Protein AF-A0A1H8HKK6-F1 (afdb_monomer_lite)

Structure (mmCIF, N/CA/C/O backbone):
data_AF-A0A1H8HKK6-F1
#
_entry.id   AF-A0A1H8HKK6-F1
#
loop_
_atom_site.group_PDB
_atom_site.id
_atom_site.type_symbol
_atom_site.label_atom_id
_atom_site.label_alt_id
_atom_site.label_comp_id
_atom_site.label_asym_id
_atom_site.label_entity_id
_atom_site.label_seq_id
_atom_site.pdbx_PDB_ins_code
_atom_site.Cartn_x
_atom_site.Cartn_y
_atom_site.Cartn_z
_atom_site.occupancy
_atom_site.B_iso_or_equiv
_atom_site.auth_seq_id
_atom_site.auth_comp_id
_atom_site.auth_asym_id
_atom_site.auth_atom_id
_atom_site.pdbx_PDB_model_num
ATOM 1 N N . MET A 1 1 ? 1.697 1.005 -28.195 1.00 73.44 1 MET A N 1
ATOM 2 C CA . MET A 1 1 ? 1.627 2.469 -27.950 1.00 73.44 1 MET A CA 1
ATOM 3 C C . MET A 1 1 ? 2.900 3.159 -28.425 1.00 73.44 1 MET A C 1
ATOM 5 O O . MET A 1 1 ? 3.926 2.480 -28.467 1.00 73.44 1 MET A O 1
ATOM 9 N N . PRO A 1 2 ? 2.877 4.466 -28.759 1.00 92.00 2 PRO A N 1
ATOM 10 C CA . PRO A 1 2 ? 4.083 5.204 -29.127 1.00 92.00 2 PRO A CA 1
ATOM 11 C C . PRO A 1 2 ? 5.161 5.114 -28.040 1.00 92.00 2 PRO A C 1
ATOM 13 O O . PRO A 1 2 ? 4.866 5.141 -26.846 1.00 92.00 2 PRO A O 1
ATOM 16 N N . HIS A 1 3 ? 6.420 5.014 -28.457 1.00 84.88 3 HIS A N 1
ATOM 17 C CA . HIS A 1 3 ? 7.535 4.715 -27.556 1.00 84.88 3 HIS A CA 1
ATOM 18 C C . HIS A 1 3 ? 7.777 5.817 -26.510 1.00 84.88 3 HIS A C 1
ATOM 20 O O . HIS A 1 3 ? 8.140 5.531 -25.372 1.00 84.88 3 HIS A O 1
ATOM 26 N N . TRP A 1 4 ? 7.531 7.075 -26.884 1.00 90.44 4 TRP A N 1
ATOM 27 C CA . TRP A 1 4 ? 7.633 8.226 -25.988 1.00 90.44 4 TRP A CA 1
ATOM 28 C C . TRP A 1 4 ? 6.545 8.213 -24.904 1.00 90.44 4 TRP A C 1
ATOM 30 O O . TRP A 1 4 ? 6.844 8.526 -23.757 1.00 90.44 4 TRP A O 1
ATOM 40 N N . VAL A 1 5 ? 5.324 7.765 -25.232 1.00 90.62 5 VAL A N 1
ATOM 41 C CA . VAL A 1 5 ? 4.217 7.626 -24.266 1.00 90.62 5 VAL A CA 1
ATOM 42 C C . VAL A 1 5 ? 4.560 6.572 -23.219 1.00 90.62 5 VAL A C 1
ATOM 44 O O . VAL A 1 5 ? 4.414 6.831 -22.032 1.00 90.62 5 VAL A O 1
ATOM 47 N N . GLN A 1 6 ? 5.083 5.416 -23.642 1.00 86.12 6 GLN A N 1
ATOM 48 C CA . GLN A 1 6 ? 5.493 4.354 -22.714 1.00 86.12 6 GLN A CA 1
ATOM 49 C C . GLN A 1 6 ? 6.639 4.797 -21.794 1.00 86.12 6 GLN A C 1
ATOM 51 O O . GLN A 1 6 ? 6.647 4.468 -20.615 1.00 86.12 6 GLN A O 1
ATOM 56 N N . THR A 1 7 ? 7.614 5.553 -22.317 1.00 87.56 7 THR A N 1
ATOM 57 C CA . THR A 1 7 ? 8.707 6.080 -21.483 1.00 87.56 7 THR A CA 1
ATOM 58 C C . THR A 1 7 ? 8.185 7.090 -20.458 1.00 87.56 7 THR A C 1
ATOM 60 O O . THR A 1 7 ? 8.593 7.037 -19.302 1.00 87.56 7 THR A O 1
ATOM 63 N N . LEU A 1 8 ? 7.284 7.997 -20.859 1.00 90.88 8 LEU A N 1
ATOM 64 C CA . LEU A 1 8 ? 6.671 8.953 -19.933 1.00 90.88 8 LEU A CA 1
ATOM 65 C C . LEU A 1 8 ? 5.839 8.242 -18.862 1.00 90.88 8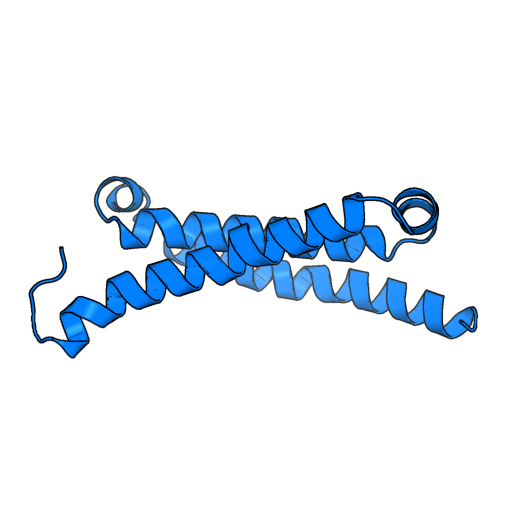 LEU A C 1
ATOM 67 O O . LEU A 1 8 ? 5.979 8.578 -17.690 1.00 90.88 8 LEU A O 1
ATOM 71 N N . GLY A 1 9 ? 5.039 7.244 -19.251 1.00 87.81 9 GLY A N 1
ATOM 72 C CA . GLY A 1 9 ? 4.274 6.403 -18.326 1.00 87.81 9 GLY A CA 1
ATOM 73 C C . GLY A 1 9 ? 5.170 5.778 -17.261 1.00 87.81 9 GLY A C 1
ATOM 74 O O . GLY A 1 9 ? 4.987 6.052 -16.080 1.00 87.81 9 GLY A O 1
ATOM 75 N N . GLY A 1 10 ? 6.230 5.076 -17.676 1.00 89.38 10 GLY A N 1
ATOM 76 C CA . GLY A 1 10 ? 7.178 4.463 -16.741 1.00 89.38 10 GLY A CA 1
ATOM 77 C C . GLY A 1 10 ? 7.846 5.463 -15.786 1.00 89.38 10 GLY A C 1
ATOM 78 O O . GLY A 1 10 ? 7.991 5.180 -14.598 1.00 89.38 10 GLY A O 1
ATOM 79 N N . ILE A 1 11 ? 8.209 6.661 -16.264 1.00 90.81 11 ILE A N 1
ATOM 80 C CA . ILE A 1 11 ? 8.802 7.708 -15.412 1.00 90.81 11 ILE A CA 1
ATOM 81 C C . ILE A 1 11 ? 7.797 8.204 -14.366 1.00 90.81 11 ILE A C 1
ATOM 83 O O . ILE A 1 11 ? 8.142 8.306 -13.186 1.00 90.81 11 ILE A O 1
ATOM 87 N N . PHE A 1 12 ? 6.562 8.508 -14.771 1.00 92.06 12 PHE A N 1
ATOM 88 C CA . PHE A 1 12 ? 5.534 8.972 -13.838 1.00 92.06 12 PHE A CA 1
ATOM 89 C C . PHE A 1 12 ? 5.145 7.887 -12.829 1.00 92.06 12 PHE A C 1
ATOM 91 O O . PHE A 1 12 ? 4.982 8.196 -11.649 1.00 92.06 12 PHE A O 1
ATOM 98 N N . SER A 1 13 ? 5.093 6.622 -13.244 1.00 89.00 13 SER A N 1
ATOM 99 C CA . SER A 1 13 ? 4.799 5.490 -12.358 1.00 89.00 13 SER A CA 1
ATOM 100 C C . SER A 1 13 ? 5.864 5.284 -11.279 1.00 89.00 13 SER A C 1
ATOM 102 O O . SER A 1 13 ? 5.528 4.967 -10.138 1.00 89.00 13 SER A O 1
ATOM 104 N N . ILE A 1 14 ? 7.142 5.530 -11.589 1.00 89.62 14 ILE A N 1
ATOM 105 C CA . ILE A 1 14 ? 8.220 5.531 -10.585 1.00 89.62 14 ILE A CA 1
ATOM 106 C C . ILE A 1 14 ? 8.117 6.765 -9.679 1.00 89.62 14 ILE A C 1
ATOM 108 O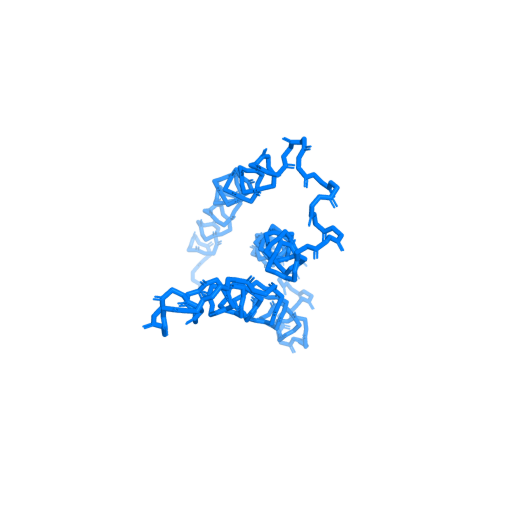 O . ILE A 1 14 ? 8.288 6.657 -8.467 1.00 89.62 14 ILE A O 1
ATOM 112 N N . MET A 1 15 ? 7.813 7.940 -10.236 1.00 93.06 15 MET A N 1
ATOM 113 C CA . MET A 1 15 ? 7.682 9.174 -9.453 1.00 93.06 15 MET A CA 1
ATOM 114 C C . MET A 1 15 ? 6.551 9.087 -8.417 1.00 93.06 15 MET A C 1
ATOM 116 O O . MET A 1 15 ? 6.711 9.558 -7.292 1.00 93.06 15 MET A O 1
ATOM 120 N N . VAL A 1 16 ? 5.435 8.447 -8.775 1.00 93.44 16 VAL A N 1
ATOM 121 C CA . VAL A 1 16 ? 4.267 8.231 -7.905 1.00 93.44 16 VAL A CA 1
ATOM 122 C C . VAL A 1 16 ? 4.560 7.271 -6.741 1.00 93.44 16 VAL A C 1
ATOM 124 O O . VAL A 1 16 ? 3.850 7.292 -5.733 1.00 93.44 16 VAL A O 1
ATOM 127 N N . LEU A 1 17 ? 5.649 6.499 -6.795 1.00 91.69 17 LEU A N 1
ATOM 128 C CA . LEU A 1 17 ? 6.022 5.602 -5.702 1.00 91.69 17 LEU A CA 1
ATOM 129 C C . LEU A 1 17 ? 6.285 6.354 -4.389 1.00 91.69 17 LEU A C 1
ATOM 131 O O . LEU A 1 17 ? 5.832 5.927 -3.328 1.00 91.69 17 LEU A O 1
ATOM 135 N N . VAL A 1 18 ? 6.981 7.493 -4.463 1.00 92.44 18 VAL A N 1
ATOM 136 C CA . VAL A 1 18 ? 7.343 8.311 -3.293 1.00 92.44 18 VAL A CA 1
ATOM 137 C C . VAL A 1 18 ? 6.109 8.816 -2.531 1.00 92.44 18 VAL A C 1
ATOM 139 O O . VAL A 1 18 ? 6.025 8.547 -1.330 1.00 92.44 18 VAL A O 1
ATOM 142 N N . PRO A 1 19 ? 5.135 9.513 -3.155 1.00 93.50 19 PRO A N 1
ATOM 143 C CA . PRO A 1 19 ? 3.944 9.969 -2.440 1.00 93.50 19 PRO A CA 1
ATOM 144 C C . PRO A 1 19 ? 3.073 8.811 -1.933 1.00 93.50 19 PRO A C 1
ATOM 146 O O . PRO A 1 19 ? 2.544 8.904 -0.824 1.00 93.50 19 PRO A O 1
ATOM 149 N N . ASN A 1 20 ? 2.970 7.703 -2.676 1.00 9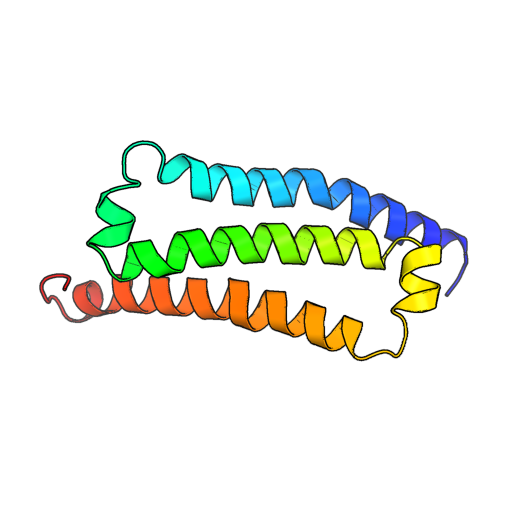2.12 20 ASN A N 1
ATOM 150 C CA . ASN A 1 20 ? 2.214 6.529 -2.230 1.00 92.12 20 ASN A CA 1
ATOM 151 C C . ASN A 1 20 ? 2.811 5.924 -0.950 1.00 92.12 20 ASN A C 1
ATOM 153 O O . ASN A 1 20 ? 2.111 5.718 0.042 1.00 92.12 20 ASN A O 1
ATOM 157 N N . TRP A 1 21 ? 4.126 5.704 -0.927 1.00 92.25 21 TRP A N 1
ATOM 158 C CA . TRP A 1 21 ? 4.802 5.161 0.252 1.00 92.25 21 TRP A CA 1
ATOM 159 C C . TRP A 1 21 ? 4.840 6.136 1.424 1.00 92.25 21 TRP A C 1
ATOM 161 O O . TRP A 1 21 ? 4.753 5.703 2.572 1.00 92.25 21 TRP A O 1
ATOM 171 N N . ALA A 1 22 ? 4.904 7.443 1.163 1.00 93.00 22 ALA A N 1
ATOM 172 C CA . ALA A 1 22 ? 4.765 8.447 2.212 1.00 93.00 22 ALA A CA 1
ATOM 173 C C . ALA A 1 22 ? 3.394 8.350 2.903 1.00 93.00 22 ALA A C 1
ATOM 175 O O . ALA A 1 22 ? 3.323 8.401 4.131 1.00 93.00 22 ALA A O 1
ATOM 176 N N . SER A 1 23 ? 2.315 8.143 2.139 1.00 90.62 23 SER A N 1
ATOM 177 C CA . SER A 1 23 ? 0.971 7.940 2.693 1.00 90.62 23 SER A CA 1
ATOM 178 C C . SER A 1 23 ? 0.867 6.641 3.504 1.00 90.62 23 SER A C 1
ATOM 180 O O . SER A 1 23 ? 0.393 6.666 4.642 1.00 90.62 23 SER A O 1
ATOM 182 N N . ALA A 1 24 ? 1.386 5.528 2.970 1.00 91.81 24 ALA A N 1
ATOM 183 C CA . ALA A 1 24 ? 1.421 4.243 3.674 1.00 91.81 24 ALA A CA 1
ATOM 184 C C . ALA A 1 24 ? 2.213 4.338 4.992 1.00 91.81 24 ALA A C 1
ATOM 186 O O . ALA A 1 24 ? 1.751 3.903 6.048 1.00 91.81 24 ALA A O 1
ATOM 187 N N . GLY A 1 25 ? 3.391 4.966 4.939 1.00 90.88 25 GLY A N 1
ATOM 188 C CA . GLY A 1 25 ? 4.249 5.196 6.095 1.00 90.88 25 GLY A CA 1
ATOM 189 C C . GLY A 1 25 ? 3.577 6.069 7.150 1.00 90.88 25 GLY A C 1
ATOM 190 O O . GLY A 1 25 ? 3.614 5.728 8.328 1.00 90.88 25 GLY A O 1
ATOM 191 N N . TYR A 1 26 ? 2.895 7.143 6.746 1.00 91.88 26 TYR A N 1
ATOM 192 C CA . TYR A 1 26 ? 2.149 8.001 7.668 1.00 91.88 26 TYR A CA 1
ATOM 193 C C . TYR A 1 26 ? 1.035 7.241 8.406 1.00 91.88 26 TYR A C 1
ATOM 195 O O . TYR A 1 26 ? 0.903 7.354 9.630 1.00 91.88 26 TYR A O 1
ATOM 203 N N . ALA A 1 27 ? 0.273 6.412 7.687 1.00 86.94 27 ALA A N 1
ATOM 204 C CA . ALA A 1 27 ? -0.770 5.583 8.286 1.00 86.94 27 ALA A CA 1
ATOM 205 C C . ALA A 1 27 ? -0.199 4.606 9.330 1.00 86.94 27 ALA A C 1
ATOM 207 O O . ALA A 1 27 ? -0.756 4.465 10.418 1.00 86.94 27 ALA A O 1
ATOM 208 N N . LEU A 1 28 ? 0.955 3.992 9.050 1.00 88.75 28 LEU A N 1
ATOM 209 C CA . LEU A 1 28 ? 1.634 3.101 9.998 1.00 88.75 28 LEU A CA 1
ATOM 210 C C . LEU A 1 28 ? 2.266 3.858 11.175 1.00 88.75 28 LEU A C 1
ATOM 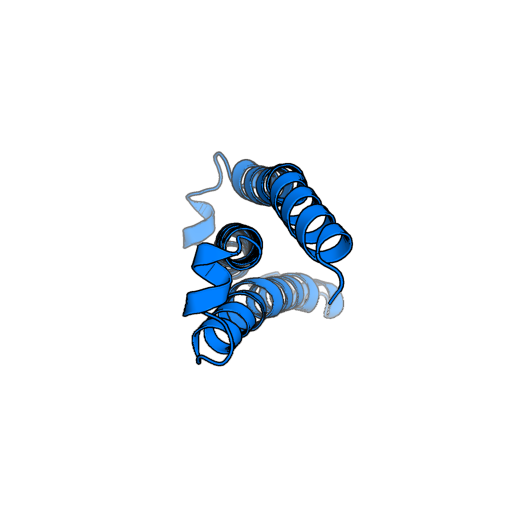212 O O . LEU A 1 28 ? 2.218 3.386 12.309 1.00 88.75 28 LEU A O 1
ATOM 216 N N . MET A 1 29 ? 2.823 5.048 10.942 1.00 90.44 29 MET A N 1
ATOM 217 C CA . MET A 1 29 ? 3.390 5.890 12.001 1.00 90.44 29 MET A CA 1
ATOM 218 C C . MET A 1 29 ? 2.328 6.407 12.972 1.00 90.44 29 MET A C 1
ATOM 220 O O . MET A 1 29 ? 2.649 6.650 14.132 1.00 90.44 29 MET A O 1
ATOM 224 N N . THR A 1 30 ? 1.070 6.516 12.546 1.00 87.56 30 THR A N 1
ATOM 225 C CA . THR A 1 30 ? -0.049 6.873 13.436 1.00 87.56 30 THR A CA 1
ATOM 226 C C . THR A 1 30 ? -0.265 5.814 14.526 1.00 87.56 30 THR A C 1
ATOM 228 O O . THR A 1 30 ? -0.727 6.131 15.617 1.00 87.56 30 THR A O 1
ATOM 231 N N . LEU A 1 31 ? 0.141 4.566 14.275 1.00 83.44 31 LEU A N 1
ATOM 232 C CA . LEU A 1 31 ? 0.093 3.471 15.249 1.00 83.44 31 LEU A CA 1
ATOM 233 C C . LEU A 1 31 ? 1.355 3.382 16.122 1.00 83.44 31 LEU A C 1
ATOM 235 O O . LEU A 1 31 ? 1.454 2.503 16.983 1.00 83.44 31 LEU A O 1
ATOM 239 N N . ASN A 1 32 ? 2.333 4.274 15.932 1.00 82.62 32 ASN A N 1
ATOM 240 C CA . ASN A 1 32 ? 3.576 4.249 16.691 1.00 82.62 32 ASN A CA 1
ATOM 241 C C . ASN A 1 32 ? 3.309 4.516 18.186 1.00 82.62 32 ASN A C 1
ATOM 243 O O . ASN A 1 32 ? 2.811 5.572 18.561 1.00 82.62 32 ASN A O 1
ATOM 247 N N . GLY A 1 33 ? 3.620 3.535 19.039 1.00 80.25 33 GLY A N 1
ATOM 248 C CA . GLY A 1 33 ? 3.289 3.532 20.473 1.00 80.25 33 GLY A CA 1
ATOM 249 C C . GLY A 1 33 ? 1.982 2.806 20.833 1.00 80.25 33 GLY A C 1
ATOM 250 O O . GLY A 1 33 ? 1.857 2.296 21.946 1.00 80.25 33 GLY A O 1
ATOM 251 N N . ALA A 1 34 ? 1.058 2.646 19.882 1.00 85.50 34 ALA A N 1
ATOM 252 C CA . ALA A 1 34 ? -0.218 1.936 20.049 1.00 85.50 34 ALA A CA 1
ATOM 253 C C . ALA A 1 34 ? -0.216 0.518 19.436 1.00 85.50 34 ALA A C 1
ATOM 255 O O . ALA A 1 34 ? -1.253 -0.131 19.333 1.00 85.50 34 ALA A O 1
ATOM 256 N N . TRP A 1 35 ? 0.955 -0.012 19.064 1.00 82.62 35 TRP A N 1
ATOM 257 C CA . TRP A 1 35 ? 1.099 -1.366 18.504 1.00 82.62 35 TRP A CA 1
ATOM 258 C C . TRP A 1 35 ? 0.589 -2.486 19.419 1.00 82.62 35 TRP A C 1
ATOM 260 O O . TRP A 1 35 ? 0.269 -3.571 18.942 1.00 82.62 35 TRP A O 1
ATOM 270 N N . HIS A 1 36 ? 0.500 -2.240 20.726 1.00 80.94 36 HIS A N 1
ATOM 271 C CA . HIS A 1 36 ? -0.128 -3.173 21.658 1.00 80.94 36 HIS A CA 1
ATOM 272 C C . HIS A 1 36 ? -1.643 -3.274 21.405 1.00 80.94 36 HIS A C 1
ATOM 274 O O . HIS A 1 36 ? -2.163 -4.382 21.336 1.00 80.94 36 HIS A O 1
ATOM 280 N N . SER A 1 37 ? -2.312 -2.150 21.128 1.00 79.75 37 SER A N 1
ATOM 281 C CA . SER A 1 37 ? -3.751 -2.068 20.846 1.00 79.75 37 SER A CA 1
ATOM 282 C C . SER A 1 37 ? -4.146 -2.766 19.544 1.00 79.75 37 SER A C 1
ATOM 284 O O . SER A 1 37 ? -5.278 -3.214 19.409 1.00 79.75 37 SER A O 1
ATOM 286 N N . VAL A 1 38 ? -3.202 -2.950 18.613 1.00 82.19 38 VAL A N 1
ATOM 287 C CA . VAL A 1 38 ? -3.403 -3.786 17.414 1.00 82.19 38 VAL A CA 1
ATOM 288 C C . VAL A 1 38 ? -3.734 -5.227 17.798 1.00 82.19 38 VAL A C 1
ATOM 290 O O . VAL A 1 38 ? -4.394 -5.922 17.041 1.00 82.19 38 VAL A O 1
ATOM 293 N N . ARG A 1 39 ? -3.308 -5.718 18.966 1.00 78.06 39 ARG A N 1
ATOM 294 C CA . ARG A 1 39 ? -3.703 -7.055 19.426 1.00 78.06 39 ARG A CA 1
ATOM 295 C C . ARG A 1 39 ? -5.061 -7.073 20.095 1.00 78.06 39 ARG A C 1
ATOM 297 O O . ARG A 1 39 ? -5.647 -8.142 20.109 1.00 78.06 39 ARG A O 1
ATOM 304 N N . ASP A 1 40 ? -5.571 -5.956 20.585 1.00 80.88 40 ASP A N 1
ATOM 305 C CA . ASP A 1 40 ? -6.781 -5.936 21.409 1.00 80.88 40 ASP A CA 1
ATOM 306 C C . ASP A 1 40 ? -8.016 -5.508 20.603 1.00 80.88 40 ASP A C 1
ATOM 308 O O . ASP A 1 40 ? -9.074 -6.112 20.746 1.00 80.88 40 ASP A O 1
ATOM 312 N N . ASP A 1 41 ? -7.863 -4.557 19.679 1.00 81.25 41 ASP A N 1
ATOM 313 C CA . ASP A 1 41 ? -8.956 -3.992 18.882 1.00 81.25 41 ASP A CA 1
ATOM 314 C C . ASP A 1 41 ? -9.032 -4.639 17.485 1.00 81.25 41 ASP A C 1
ATOM 316 O O . ASP A 1 41 ? -8.065 -4.655 16.715 1.00 81.25 41 ASP A O 1
ATOM 320 N N . ALA A 1 42 ? -10.206 -5.174 17.136 1.00 76.81 42 ALA A N 1
ATOM 321 C CA . ALA A 1 42 ? -10.457 -5.827 15.851 1.00 76.81 42 ALA A CA 1
ATOM 322 C C . ALA A 1 42 ? -10.311 -4.877 14.645 1.00 76.81 42 ALA A C 1
ATOM 324 O O . ALA A 1 42 ? -9.844 -5.298 13.583 1.00 76.81 42 ALA A O 1
ATOM 325 N N . THR A 1 43 ? -10.646 -3.598 14.807 1.00 81.00 43 THR A N 1
ATOM 326 C CA . THR A 1 43 ? -10.495 -2.557 13.781 1.00 81.00 43 THR A CA 1
ATOM 327 C C . THR A 1 43 ? -9.019 -2.246 13.545 1.00 81.00 43 THR A C 1
ATOM 329 O O . THR A 1 43 ? -8.551 -2.194 12.401 1.00 81.00 43 THR A O 1
ATOM 332 N N . LEU A 1 44 ? -8.252 -2.117 14.632 1.00 82.44 44 LEU A N 1
ATOM 333 C CA . LEU A 1 44 ? -6.810 -1.870 14.567 1.00 82.44 44 LEU A CA 1
ATOM 334 C C . LEU A 1 44 ? -6.010 -3.085 14.093 1.00 82.44 44 LEU A C 1
ATOM 336 O O . LEU A 1 44 ? -4.859 -2.914 13.708 1.00 82.44 44 LEU A O 1
ATOM 340 N N . ARG A 1 45 ? -6.585 -4.293 14.054 1.00 83.56 45 ARG A N 1
ATOM 341 C CA . ARG A 1 45 ? -5.950 -5.454 13.398 1.00 83.56 45 ARG A CA 1
ATOM 342 C C . ARG A 1 45 ? -5.949 -5.339 11.879 1.00 83.56 45 ARG A C 1
ATOM 344 O O . ARG A 1 45 ? -4.970 -5.721 11.244 1.00 83.56 45 ARG A O 1
ATOM 351 N N . VAL A 1 46 ? -7.032 -4.835 11.289 1.00 85.94 46 VAL A N 1
ATOM 352 C CA . VAL A 1 46 ? -7.218 -4.840 9.826 1.00 85.94 46 VAL A CA 1
ATOM 353 C C . VAL A 1 46 ? -6.661 -3.588 9.145 1.00 85.94 46 VAL A C 1
ATOM 355 O O . VAL A 1 46 ? -6.146 -3.678 8.032 1.00 85.94 46 VAL A O 1
ATOM 358 N N . MET A 1 47 ? -6.687 -2.431 9.813 1.00 87.38 47 MET A N 1
ATOM 359 C CA . MET A 1 47 ? -6.204 -1.157 9.257 1.00 87.38 47 MET A CA 1
ATOM 360 C C . MET A 1 47 ? -4.695 -1.122 8.914 1.00 87.38 47 MET A C 1
ATOM 362 O O . MET A 1 47 ? -4.361 -0.763 7.784 1.00 87.38 47 MET A O 1
ATOM 366 N N . PRO A 1 48 ? -3.759 -1.503 9.808 1.00 89.06 48 PRO A N 1
ATOM 367 C CA . PRO A 1 48 ? -2.337 -1.566 9.468 1.00 89.06 48 PRO A CA 1
ATOM 368 C C . PRO A 1 48 ? -2.032 -2.597 8.383 1.00 89.06 48 PRO A C 1
ATOM 370 O O . PRO A 1 48 ? -1.185 -2.344 7.532 1.00 89.06 48 PRO A O 1
ATOM 373 N N . VAL A 1 49 ? -2.738 -3.734 8.370 1.00 90.19 49 VAL A N 1
ATOM 374 C CA . VAL A 1 49 ? -2.600 -4.733 7.299 1.00 90.19 49 VAL A CA 1
ATOM 375 C C . VAL A 1 49 ? -2.996 -4.119 5.957 1.00 90.19 49 VAL A C 1
ATOM 377 O O . VAL A 1 49 ? -2.245 -4.250 4.992 1.00 90.19 49 VAL A O 1
ATOM 380 N N . ALA A 1 50 ? -4.100 -3.364 5.915 1.00 91.00 50 ALA A N 1
ATOM 381 C CA . ALA A 1 50 ? -4.504 -2.625 4.723 1.00 91.00 50 ALA A CA 1
ATOM 382 C C . ALA A 1 50 ? -3.402 -1.664 4.249 1.00 91.00 50 ALA A C 1
ATOM 384 O O . ALA A 1 50 ? -3.016 -1.696 3.081 1.00 91.00 50 ALA A O 1
ATOM 385 N N . ALA A 1 51 ? -2.846 -0.851 5.153 1.00 91.44 51 ALA A N 1
ATOM 386 C CA . ALA A 1 51 ? -1.784 0.104 4.825 1.00 91.44 51 ALA A CA 1
ATOM 387 C C . ALA A 1 51 ? -0.512 -0.577 4.278 1.00 91.44 51 ALA A C 1
ATOM 389 O O . ALA A 1 51 ? 0.126 -0.054 3.362 1.00 91.44 51 ALA A O 1
ATOM 390 N N . VAL A 1 52 ? -0.166 -1.766 4.784 1.00 91.62 52 VAL A N 1
ATOM 391 C CA . VAL A 1 52 ? 0.949 -2.568 4.255 1.00 91.62 52 VAL A CA 1
ATOM 392 C C . VAL A 1 52 ? 0.647 -3.071 2.843 1.00 91.62 52 VAL A C 1
ATOM 394 O O . VAL A 1 52 ? 1.479 -2.904 1.952 1.00 91.62 52 VAL A O 1
ATOM 397 N N . PHE A 1 53 ? -0.540 -3.634 2.599 1.00 92.88 53 PHE A N 1
ATOM 398 C CA . PHE A 1 53 ? -0.933 -4.081 1.256 1.00 92.88 53 PHE A CA 1
ATOM 399 C C . PHE A 1 53 ? -1.050 -2.928 0.254 1.00 92.88 53 PHE A C 1
ATOM 401 O O . PHE A 1 53 ? -0.751 -3.111 -0.925 1.00 92.88 53 PHE A O 1
ATOM 408 N N . TYR A 1 54 ? -1.403 -1.727 0.706 1.00 93.00 54 TYR A N 1
ATOM 409 C CA . TYR A 1 54 ? -1.334 -0.516 -0.110 1.00 93.00 54 TYR A CA 1
ATOM 410 C C . TYR A 1 54 ? 0.103 -0.177 -0.520 1.00 93.00 54 TYR A C 1
ATOM 412 O O . TYR A 1 54 ? 0.377 0.026 -1.702 1.00 93.00 54 TYR A O 1
ATOM 420 N N . GLY A 1 55 ? 1.052 -0.189 0.421 1.00 91.88 55 GLY A N 1
ATOM 421 C CA . GLY A 1 55 ? 2.470 0.017 0.104 1.00 91.88 55 GLY A CA 1
ATOM 422 C C . GLY A 1 55 ? 3.027 -1.047 -0.851 1.00 91.88 55 GLY A C 1
ATOM 423 O O . GLY A 1 55 ? 3.729 -0.724 -1.809 1.00 91.88 55 GLY A O 1
ATOM 424 N N . LEU A 1 56 ? 2.673 -2.316 -0.633 1.00 92.56 56 LEU A N 1
ATOM 425 C CA . LEU A 1 56 ? 3.125 -3.434 -1.465 1.00 92.56 56 LEU A CA 1
ATOM 426 C C . LEU A 1 56 ? 2.534 -3.395 -2.878 1.00 92.56 56 LEU A C 1
ATOM 428 O O . LEU A 1 56 ? 3.283 -3.519 -3.844 1.00 92.56 56 LEU A O 1
ATOM 432 N N . SER A 1 57 ? 1.221 -3.187 -3.010 1.00 92.00 57 SER A N 1
ATOM 433 C CA . SER A 1 57 ? 0.567 -3.092 -4.321 1.00 92.00 57 SER A CA 1
ATOM 434 C C . SER A 1 57 ? 1.081 -1.882 -5.098 1.00 92.00 57 SER A C 1
ATOM 436 O O . SER A 1 57 ? 1.478 -2.025 -6.246 1.00 92.00 57 SER A O 1
ATOM 438 N N . THR A 1 58 ? 1.199 -0.706 -4.476 1.00 91.31 58 THR A N 1
ATOM 439 C CA . THR A 1 58 ? 1.749 0.480 -5.159 1.00 91.31 58 THR A CA 1
ATOM 440 C C . THR A 1 58 ? 3.206 0.299 -5.590 1.00 91.31 58 THR A C 1
ATOM 442 O O . THR A 1 58 ? 3.570 0.741 -6.678 1.00 91.31 58 THR A O 1
ATOM 445 N N . PHE A 1 59 ? 4.022 -0.401 -4.796 1.00 90.12 59 PHE A N 1
ATOM 446 C CA . PHE A 1 59 ? 5.383 -0.771 -5.188 1.00 90.12 59 PHE A CA 1
ATOM 447 C C . PHE A 1 59 ? 5.402 -1.725 -6.385 1.00 90.12 59 PHE A C 1
ATOM 449 O O . PHE A 1 59 ? 6.112 -1.479 -7.359 1.00 90.12 59 PHE A O 1
ATOM 456 N N . GLU A 1 60 ? 4.603 -2.792 -6.338 1.00 89.50 60 GLU A N 1
ATOM 457 C CA . GLU A 1 60 ? 4.493 -3.750 -7.439 1.00 89.50 60 GLU A CA 1
ATOM 458 C C . GLU A 1 60 ? 3.992 -3.088 -8.732 1.00 89.50 60 GLU A C 1
ATOM 460 O O . GLU A 1 60 ? 4.529 -3.364 -9.803 1.00 89.50 60 GLU A O 1
ATOM 465 N N . GLY A 1 61 ? 3.035 -2.161 -8.634 1.00 86.81 61 GLY A N 1
ATOM 466 C CA . GLY A 1 61 ? 2.518 -1.407 -9.777 1.00 86.81 61 GLY A CA 1
ATOM 467 C C . GLY A 1 61 ? 3.597 -0.559 -10.453 1.00 86.81 61 GLY A C 1
ATOM 468 O O . GLY A 1 61 ? 3.752 -0.610 -11.672 1.00 86.81 61 GLY A O 1
ATOM 469 N N . SER A 1 62 ? 4.418 0.151 -9.671 1.00 86.75 62 SER A N 1
ATOM 470 C CA . SER A 1 62 ? 5.555 0.909 -10.213 1.00 86.75 62 SER A CA 1
ATOM 471 C C . SER A 1 62 ? 6.598 0.012 -10.893 1.00 86.75 62 SER A C 1
ATOM 473 O O . SER A 1 62 ? 7.256 0.460 -11.832 1.00 86.75 62 SER A O 1
ATOM 475 N N . LEU A 1 63 ? 6.757 -1.241 -10.450 1.00 87.75 63 LEU A N 1
ATOM 476 C CA . LEU A 1 63 ? 7.668 -2.200 -11.080 1.00 87.75 63 LEU A CA 1
ATOM 477 C C . LEU A 1 63 ? 7.107 -2.788 -12.378 1.00 87.75 63 LEU A C 1
ATOM 479 O O . LEU A 1 63 ? 7.880 -2.954 -13.320 1.00 87.75 63 LEU A O 1
ATOM 483 N N . HIS A 1 64 ? 5.802 -3.070 -12.457 1.00 85.44 64 HIS A N 1
ATOM 484 C CA . HIS A 1 64 ? 5.161 -3.548 -13.692 1.00 85.44 64 HIS A CA 1
ATOM 485 C C . HIS A 1 64 ? 5.298 -2.558 -14.856 1.00 85.44 64 HIS A C 1
ATOM 487 O O . HIS A 1 64 ? 5.345 -2.979 -16.002 1.00 85.44 64 HIS A O 1
ATOM 493 N N . GLU A 1 65 ? 5.453 -1.265 -14.582 1.00 84.06 65 GLU A N 1
ATOM 494 C CA . GLU A 1 65 ? 5.630 -0.221 -15.603 1.00 84.06 65 GLU A CA 1
ATOM 495 C C . GLU A 1 65 ? 7.064 -0.146 -16.171 1.00 84.06 65 GLU A C 1
ATOM 497 O O . GLU A 1 65 ? 7.341 0.561 -17.148 1.00 84.06 65 GLU A O 1
ATOM 502 N N . ILE A 1 66 ? 8.014 -0.890 -15.592 1.00 84.75 66 ILE A N 1
ATOM 503 C CA . ILE A 1 66 ? 9.380 -0.987 -16.111 1.00 84.75 66 ILE A CA 1
ATOM 504 C C . ILE A 1 66 ? 9.395 -2.030 -17.233 1.00 84.75 66 ILE A C 1
ATOM 506 O O . ILE A 1 66 ? 9.163 -3.209 -16.997 1.00 84.75 66 ILE A O 1
ATOM 510 N N . ARG A 1 67 ? 9.754 -1.620 -18.456 1.00 79.81 67 ARG A N 1
ATOM 511 C CA . ARG A 1 67 ? 9.697 -2.469 -19.667 1.00 79.81 67 ARG A CA 1
ATOM 512 C C . ARG A 1 67 ? 10.208 -3.914 -19.535 1.00 79.81 67 ARG A C 1
ATOM 514 O O . ARG A 1 67 ? 9.554 -4.792 -20.084 1.00 79.81 67 ARG A O 1
ATOM 521 N N . PRO A 1 68 ? 11.354 -4.208 -18.886 1.00 81.19 68 PRO A N 1
ATOM 522 C CA . PRO A 1 68 ? 11.822 -5.587 -18.741 1.00 81.19 68 PRO A CA 1
ATOM 523 C C . PRO A 1 68 ? 10.914 -6.431 -17.839 1.00 81.19 68 PRO A C 1
ATOM 525 O O . PRO A 1 68 ? 10.814 -7.636 -18.037 1.00 81.19 68 PRO A O 1
ATOM 528 N N . VAL A 1 69 ? 10.272 -5.800 -16.853 1.00 81.75 69 VAL A N 1
ATOM 529 C CA . VAL A 1 69 ? 9.305 -6.443 -15.959 1.00 81.75 69 VAL A CA 1
ATOM 530 C C . VAL A 1 69 ? 7.982 -6.615 -16.691 1.00 81.75 69 VAL A C 1
ATOM 532 O O . VAL A 1 69 ? 7.473 -7.731 -16.709 1.00 81.75 69 VAL A O 1
ATOM 535 N N . ASP A 1 70 ? 7.498 -5.566 -17.372 1.00 85.75 70 ASP A N 1
ATOM 536 C CA . ASP A 1 70 ? 6.292 -5.639 -18.206 1.00 85.75 70 ASP A CA 1
ATOM 537 C C . ASP A 1 70 ? 6.411 -6.776 -19.219 1.00 85.75 70 ASP A C 1
ATOM 539 O O . ASP A 1 70 ? 5.556 -7.642 -19.264 1.00 85.75 70 ASP A O 1
ATOM 543 N N . ALA A 1 71 ? 7.531 -6.889 -19.937 1.00 82.38 71 ALA A N 1
ATOM 544 C CA . ALA A 1 71 ? 7.746 -7.953 -20.920 1.00 82.38 71 ALA A CA 1
ATOM 545 C C . ALA A 1 71 ? 7.578 -9.388 -20.369 1.00 82.38 71 ALA A C 1
ATOM 547 O O . ALA A 1 71 ? 7.337 -10.306 -21.152 1.00 82.38 71 ALA A O 1
ATOM 548 N N . LEU A 1 72 ? 7.710 -9.587 -19.052 1.00 83.00 72 LEU A N 1
ATOM 549 C CA . LEU A 1 72 ? 7.498 -10.868 -18.370 1.00 83.00 72 LEU A CA 1
ATOM 550 C C . LEU A 1 72 ? 6.128 -10.969 -17.690 1.00 83.00 72 LEU A C 1
ATOM 552 O O . LEU A 1 72 ? 5.578 -12.064 -17.602 1.00 83.00 72 LEU A O 1
ATOM 556 N N . SER A 1 73 ? 5.590 -9.862 -17.174 1.00 78.56 73 SER A N 1
ATOM 557 C CA . SER A 1 73 ? 4.293 -9.838 -16.492 1.00 78.56 73 SER A CA 1
ATOM 558 C C . SER A 1 73 ? 3.115 -9.707 -17.454 1.00 78.56 73 SER A C 1
ATOM 560 O O . SER A 1 73 ? 2.013 -10.150 -17.124 1.00 78.56 73 SER A O 1
ATOM 562 N N . HIS A 1 74 ? 3.330 -9.131 -18.637 1.00 80.81 74 HIS A N 1
ATOM 563 C CA . HIS A 1 74 ? 2.281 -8.841 -19.605 1.00 80.81 74 HIS A CA 1
ATOM 564 C C . HIS A 1 74 ? 1.599 -10.131 -20.066 1.00 80.81 74 HIS A C 1
ATOM 566 O O . HIS A 1 74 ? 2.257 -11.080 -20.491 1.00 80.81 74 HIS A O 1
ATOM 572 N N . ASN A 1 75 ? 0.265 -10.147 -20.012 1.00 84.94 75 ASN A N 1
ATOM 573 C CA . ASN A 1 75 ? -0.586 -11.297 -20.350 1.00 84.94 75 ASN A CA 1
ATOM 574 C C . ASN A 1 75 ? -0.418 -12.533 -19.448 1.00 84.94 75 ASN A C 1
ATOM 576 O O . ASN A 1 75 ? -0.786 -13.636 -19.852 1.00 84.94 75 ASN A O 1
ATOM 580 N N . THR A 1 76 ? 0.118 -12.369 -18.238 1.0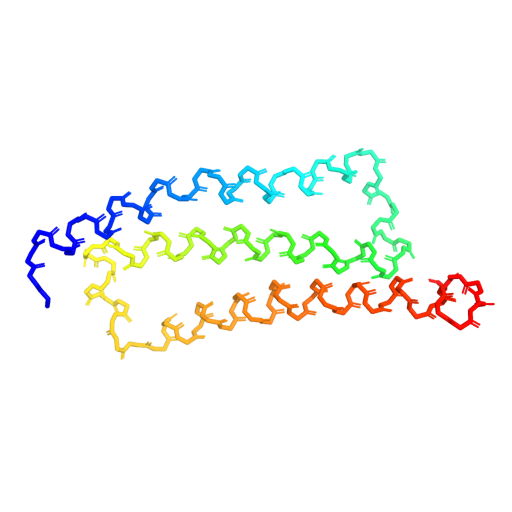0 90.25 76 THR A N 1
ATOM 581 C CA . THR A 1 76 ? 0.185 -13.444 -17.236 1.00 90.25 76 THR A CA 1
ATOM 582 C C . THR A 1 76 ? -0.759 -13.170 -16.070 1.00 90.25 76 THR A C 1
ATOM 584 O O . THR A 1 76 ? -1.176 -12.032 -15.843 1.00 90.25 76 THR A O 1
ATOM 587 N N . ASP A 1 77 ? -1.020 -14.193 -15.253 1.00 89.88 77 ASP A N 1
ATOM 588 C CA . ASP A 1 77 ? -1.819 -14.064 -14.024 1.00 89.88 77 ASP A CA 1
ATOM 589 C C . ASP A 1 77 ? -1.189 -13.122 -12.983 1.00 89.88 77 ASP A C 1
ATOM 591 O O . ASP A 1 77 ? -1.810 -12.805 -11.969 1.00 89.88 77 ASP A O 1
ATOM 595 N N . ARG A 1 78 ? 0.036 -12.631 -13.219 1.00 87.06 78 ARG A N 1
ATOM 596 C CA . ARG A 1 78 ? 0.693 -11.653 -12.354 1.00 87.06 78 ARG A CA 1
ATOM 597 C C . ARG A 1 78 ? -0.057 -10.320 -12.309 1.00 87.06 78 ARG A C 1
ATOM 599 O O . ARG A 1 78 ? -0.120 -9.715 -11.242 1.00 87.06 78 ARG A O 1
ATOM 606 N N . THR A 1 79 ? -0.676 -9.897 -13.416 1.00 86.75 79 THR A N 1
ATOM 607 C CA . THR A 1 79 ? -1.539 -8.704 -13.432 1.00 86.75 79 THR A CA 1
ATOM 608 C C . THR A 1 79 ? -2.755 -8.914 -12.534 1.00 86.75 79 THR A C 1
ATOM 610 O O . THR A 1 79 ? -3.008 -8.106 -11.649 1.00 86.75 79 THR A O 1
ATOM 613 N N . SER A 1 80 ? -3.441 -10.053 -12.658 1.00 89.50 80 SER A N 1
ATOM 614 C CA . SER A 1 80 ? -4.574 -10.372 -11.784 1.00 89.50 80 SER A CA 1
ATOM 615 C C . SER A 1 80 ? -4.161 -10.558 -10.322 1.00 89.50 80 SER A C 1
ATOM 617 O O . SER A 1 80 ? -4.915 -10.186 -9.426 1.00 89.50 80 SER A O 1
ATOM 619 N N . GLY A 1 81 ? -2.975 -11.107 -10.052 1.00 90.38 81 GLY A N 1
ATOM 620 C CA . GLY A 1 81 ? -2.422 -11.210 -8.699 1.00 90.38 81 GLY A CA 1
ATOM 621 C C . GLY A 1 81 ? -2.176 -9.838 -8.065 1.00 90.38 81 GLY A C 1
ATOM 622 O O . GLY A 1 81 ? -2.549 -9.621 -6.912 1.00 90.38 81 GLY A O 1
ATOM 623 N N . HIS A 1 82 ? -1.624 -8.902 -8.837 1.00 91.69 82 HIS A N 1
ATOM 624 C CA . HIS A 1 82 ? -1.459 -7.507 -8.438 1.00 91.69 82 HIS A CA 1
ATOM 625 C C . HIS A 1 82 ? -2.808 -6.814 -8.181 1.00 91.69 82 HIS A C 1
ATOM 627 O O . HIS A 1 82 ? -2.995 -6.190 -7.136 1.00 91.69 82 HIS A O 1
ATOM 633 N N . ASP A 1 83 ? -3.787 -6.990 -9.072 1.00 90.38 83 ASP A N 1
ATOM 634 C CA . ASP A 1 83 ? -5.122 -6.405 -8.897 1.00 90.38 83 ASP A CA 1
ATOM 635 C C . ASP A 1 83 ? -5.788 -6.905 -7.609 1.00 90.38 83 ASP A C 1
ATOM 637 O O . ASP A 1 83 ? -6.361 -6.123 -6.851 1.00 90.38 83 ASP A O 1
ATOM 641 N N . HIS A 1 84 ? -5.675 -8.203 -7.310 1.00 94.12 84 HIS A N 1
ATOM 642 C CA . HIS A 1 84 ? -6.226 -8.780 -6.084 1.00 94.12 84 HIS A CA 1
ATOM 643 C C . HIS A 1 84 ? -5.457 -8.368 -4.828 1.00 94.12 84 HIS A C 1
ATOM 645 O O . HIS A 1 84 ? -6.080 -8.206 -3.775 1.00 94.12 84 HIS A O 1
ATOM 651 N N . SER A 1 85 ? -4.138 -8.164 -4.908 1.00 90.06 85 SER A N 1
ATOM 652 C CA . SER A 1 85 ? -3.359 -7.666 -3.770 1.00 90.06 85 SER A CA 1
ATOM 653 C C . SER A 1 85 ? -3.810 -6.254 -3.373 1.00 90.06 85 SER A C 1
ATOM 655 O O . SER A 1 85 ? -3.979 -5.976 -2.184 1.00 90.06 85 SER A O 1
ATOM 657 N N . GLY A 1 86 ? -4.131 -5.402 -4.351 1.00 91.62 86 GLY A N 1
ATOM 658 C CA . GLY A 1 86 ? -4.749 -4.095 -4.118 1.00 91.62 86 GLY A CA 1
ATOM 659 C C . GLY A 1 86 ? -6.219 -4.186 -3.688 1.00 91.62 86 GLY A C 1
ATOM 660 O O . GLY A 1 86 ? -6.623 -3.586 -2.690 1.00 91.62 86 GLY A O 1
ATOM 661 N N . ALA A 1 87 ? -7.038 -4.957 -4.400 1.00 93.06 87 ALA A N 1
ATOM 662 C CA . ALA A 1 87 ? -8.476 -5.026 -4.151 1.00 93.06 87 ALA A CA 1
ATOM 663 C C . ALA A 1 87 ? -8.813 -5.701 -2.812 1.00 93.06 87 ALA A C 1
ATOM 665 O O . ALA A 1 87 ? -9.578 -5.154 -2.019 1.00 93.06 87 ALA A O 1
ATOM 666 N N . MET A 1 88 ? -8.240 -6.872 -2.530 1.00 92.50 88 MET A N 1
ATOM 667 C CA . MET A 1 88 ? -8.507 -7.598 -1.285 1.00 92.50 88 MET A CA 1
ATOM 668 C C . MET A 1 88 ? -7.621 -7.111 -0.137 1.00 92.50 88 MET A C 1
ATOM 670 O O . MET A 1 88 ? -8.100 -6.945 0.983 1.00 92.50 88 MET A O 1
ATOM 674 N N . GLY A 1 89 ? -6.335 -6.880 -0.404 1.00 90.62 89 GLY A N 1
ATOM 675 C CA . GLY A 1 89 ? -5.372 -6.514 0.631 1.00 90.62 89 GLY A CA 1
ATOM 676 C C . GLY A 1 89 ? -5.549 -5.084 1.133 1.00 90.62 89 GLY A C 1
ATOM 677 O O . GLY A 1 89 ? -5.525 -4.862 2.340 1.00 90.62 89 GLY A O 1
ATOM 678 N N . TRP A 1 90 ? -5.768 -4.121 0.232 1.00 92.00 90 TRP A N 1
ATOM 679 C CA . TRP A 1 90 ? -5.964 -2.714 0.592 1.00 92.00 90 TRP A CA 1
ATOM 680 C C . TRP A 1 90 ? -7.445 -2.339 0.684 1.00 92.00 90 TRP A C 1
ATOM 682 O O . TRP A 1 90 ? -7.928 -2.035 1.777 1.00 92.00 90 TRP A O 1
ATOM 692 N N . VAL A 1 91 ? -8.180 -2.380 -0.435 1.00 93.69 91 VAL A N 1
ATOM 693 C CA . VAL A 1 91 ? -9.534 -1.797 -0.523 1.00 93.69 91 VAL A CA 1
ATOM 694 C C . VAL A 1 91 ? -10.531 -2.529 0.375 1.00 93.69 91 VAL A C 1
ATOM 696 O O . VAL A 1 91 ? -11.268 -1.889 1.130 1.00 93.69 91 VAL A O 1
ATOM 699 N N . ALA A 1 92 ? -10.553 -3.860 0.341 1.00 93.06 92 ALA A N 1
ATOM 700 C CA . ALA A 1 92 ? -11.468 -4.625 1.179 1.00 93.06 92 ALA A CA 1
ATOM 701 C C . ALA A 1 92 ? -11.129 -4.472 2.670 1.00 93.06 92 ALA A C 1
ATOM 703 O O . ALA A 1 92 ? -12.033 -4.217 3.462 1.00 93.06 92 ALA A O 1
ATOM 704 N N . MET A 1 93 ? -9.849 -4.543 3.063 1.00 91.69 93 MET A N 1
ATOM 705 C CA . MET A 1 93 ? -9.482 -4.410 4.481 1.00 91.69 93 MET A CA 1
ATOM 706 C C . MET A 1 93 ? -9.767 -3.023 5.048 1.00 91.69 93 MET A C 1
ATOM 708 O O . MET A 1 93 ? -10.309 -2.931 6.152 1.00 91.69 93 MET A O 1
ATOM 712 N N . ILE A 1 94 ? -9.462 -1.946 4.313 1.00 91.44 94 ILE A N 1
ATOM 713 C CA . ILE A 1 94 ? -9.743 -0.592 4.806 1.00 91.44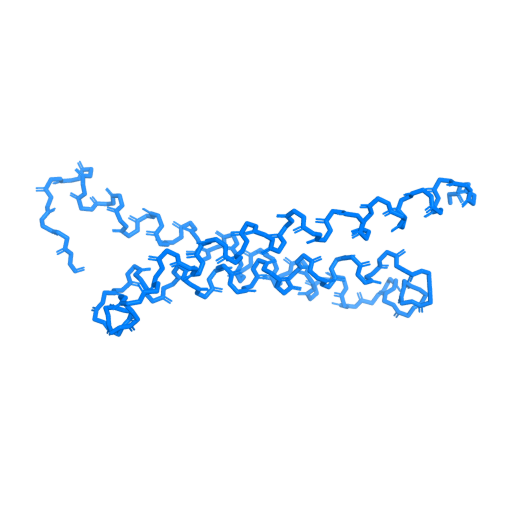 94 ILE A CA 1
ATOM 714 C C . ILE A 1 94 ? -11.252 -0.340 4.905 1.00 91.44 94 ILE A C 1
ATOM 716 O O . ILE A 1 94 ? -11.714 0.259 5.874 1.00 91.44 94 ILE A O 1
ATOM 720 N N . THR A 1 95 ? -12.032 -0.867 3.956 1.00 92.69 95 THR A N 1
ATOM 721 C CA . THR A 1 95 ? -13.497 -0.755 3.963 1.00 92.69 95 THR A CA 1
ATOM 722 C C . THR A 1 95 ? -14.102 -1.543 5.119 1.00 92.69 95 THR A C 1
ATOM 724 O O . THR A 1 95 ? -14.936 -1.011 5.849 1.00 92.69 95 THR A O 1
ATOM 727 N N . CYS A 1 96 ? -13.650 -2.779 5.345 1.00 91.00 96 CYS A N 1
ATOM 728 C CA . CYS A 1 96 ? -14.065 -3.573 6.498 1.00 91.00 96 CYS A CA 1
ATOM 729 C C . CYS A 1 96 ? -13.734 -2.847 7.806 1.00 91.00 96 CYS A C 1
ATOM 731 O O . CYS A 1 96 ? -14.624 -2.675 8.634 1.00 91.00 96 CYS A O 1
ATOM 733 N N . GLY A 1 97 ? -12.504 -2.348 7.973 1.00 88.88 97 GLY A N 1
ATOM 734 C CA . GLY A 1 97 ? -12.112 -1.576 9.157 1.00 88.88 97 GLY A CA 1
ATOM 735 C C . GLY A 1 97 ? -12.975 -0.328 9.368 1.00 88.88 97 GLY A C 1
ATOM 736 O O . GLY A 1 97 ? -13.440 -0.077 10.477 1.00 88.88 97 GLY A O 1
ATOM 737 N N . ALA A 1 98 ? -13.271 0.419 8.303 1.00 90.94 98 ALA A N 1
ATOM 738 C CA . ALA A 1 98 ? -14.156 1.579 8.378 1.00 90.94 98 ALA A CA 1
ATOM 739 C C . ALA A 1 98 ? -15.588 1.193 8.786 1.00 90.94 98 ALA A C 1
ATOM 741 O O . ALA A 1 98 ? -16.189 1.868 9.619 1.00 90.94 98 ALA A O 1
ATOM 742 N N . ILE A 1 99 ? -16.128 0.094 8.253 1.00 90.94 99 ILE A N 1
ATOM 743 C CA . ILE A 1 99 ? -17.452 -0.416 8.638 1.00 90.94 99 ILE A CA 1
ATOM 744 C C . ILE A 1 99 ? -17.458 -0.834 10.112 1.00 90.94 99 ILE A C 1
ATOM 746 O O . ILE A 1 99 ? -18.391 -0.472 10.830 1.00 90.94 99 ILE A O 1
ATOM 750 N N . TYR A 1 100 ? -16.427 -1.540 10.585 1.00 88.19 100 TYR A N 1
ATOM 751 C CA . TYR A 1 100 ? -16.306 -1.931 11.993 1.00 88.19 100 TYR A CA 1
ATOM 752 C C . TYR A 1 100 ? -16.257 -0.718 12.927 1.00 88.19 100 TYR A C 1
ATOM 754 O O . TYR A 1 100 ? -16.935 -0.725 13.951 1.00 88.19 100 TYR A O 1
ATOM 762 N N . ALA A 1 101 ? -15.560 0.352 12.537 1.00 87.75 101 ALA A N 1
ATOM 763 C CA . ALA A 1 101 ? -15.529 1.595 13.304 1.00 87.75 101 ALA A CA 1
ATOM 764 C C . ALA A 1 101 ? -16.870 2.355 13.277 1.00 87.75 101 ALA A C 1
ATOM 766 O O . ALA A 1 101 ? -17.330 2.862 14.299 1.00 87.75 101 ALA A O 1
ATOM 767 N N . LEU A 1 102 ? -17.520 2.444 12.111 1.00 90.25 102 LEU A N 1
ATOM 768 C CA . LEU A 1 102 ? -18.712 3.277 11.912 1.00 90.25 102 LEU A CA 1
ATOM 769 C C . LEU A 1 102 ? -20.003 2.629 12.415 1.00 90.25 102 LEU A C 1
ATOM 771 O O . LEU A 1 102 ? -20.912 3.334 12.854 1.00 90.25 102 LEU A O 1
ATOM 775 N N . THR A 1 103 ? -20.107 1.302 12.361 1.00 90.88 103 THR A N 1
ATOM 776 C CA . THR A 1 103 ? -21.316 0.569 12.767 1.00 90.88 103 THR A CA 1
ATOM 777 C C . THR A 1 103 ? -21.746 0.877 14.214 1.00 90.88 103 THR A C 1
ATOM 779 O O . THR A 1 103 ? -22.892 1.280 14.415 1.00 90.88 103 THR A O 1
ATOM 782 N N . PRO A 1 104 ? -20.896 0.784 15.253 1.00 87.56 104 PRO A N 1
ATOM 783 C CA . PRO A 1 104 ? -21.319 1.144 16.609 1.00 87.56 104 PRO A CA 1
ATOM 784 C C . PRO A 1 104 ? -21.728 2.623 16.723 1.00 87.56 104 PRO A C 1
ATOM 786 O O . PRO A 1 104 ? -22.716 2.930 17.390 1.00 87.56 104 PRO A O 1
ATOM 789 N N . MET A 1 105 ? -21.062 3.535 16.001 1.00 88.25 105 MET A N 1
ATOM 790 C CA . MET A 1 105 ? -21.387 4.970 16.017 1.00 88.25 105 MET A CA 1
ATOM 791 C C . MET A 1 105 ? -22.768 5.265 15.411 1.00 88.25 105 MET A C 1
ATOM 793 O O . MET A 1 105 ? -23.560 6.004 15.998 1.00 88.25 105 MET A O 1
ATOM 797 N N . LEU A 1 106 ? -23.078 4.658 14.261 1.00 90.50 106 LEU A N 1
ATOM 798 C CA . LEU A 1 106 ? -24.355 4.812 13.554 1.00 90.50 106 LEU A CA 1
ATOM 799 C C . LEU A 1 106 ? -25.534 4.276 14.374 1.00 90.50 106 LEU A C 1
ATOM 801 O O . LEU A 1 106 ? -26.592 4.902 14.427 1.00 90.50 106 LEU A O 1
ATOM 805 N N . TRP A 1 107 ? -25.337 3.145 15.054 1.00 92.62 107 TRP A N 1
ATOM 806 C CA . TRP A 1 107 ? -26.364 2.506 15.879 1.00 92.62 107 TRP A CA 1
ATOM 807 C C . TRP A 1 107 ? -26.320 2.911 17.360 1.00 92.62 107 TRP A C 1
ATOM 809 O O . TRP A 1 107 ? -27.072 2.347 18.156 1.00 92.62 107 TRP A O 1
ATOM 819 N N . ARG A 1 108 ? -25.484 3.896 17.732 1.00 88.00 108 ARG A N 1
ATOM 820 C CA . ARG A 1 108 ? -25.295 4.384 19.114 1.00 88.00 108 ARG A CA 1
ATOM 821 C C . ARG A 1 108 ? -25.043 3.254 20.123 1.00 88.00 108 ARG A C 1
ATOM 823 O O . ARG A 1 108 ? -25.622 3.243 21.209 1.00 88.00 108 ARG A O 1
ATOM 830 N N . ARG A 1 109 ? -24.206 2.289 19.748 1.00 82.44 109 ARG A N 1
ATOM 831 C CA . ARG A 1 109 ? -23.759 1.189 20.613 1.00 82.44 109 ARG A CA 1
ATOM 832 C C . ARG A 1 109 ? -22.314 1.413 21.043 1.00 82.44 109 ARG A C 1
ATOM 834 O O . ARG A 1 109 ? -21.572 2.113 20.359 1.00 82.44 109 ARG A O 1
ATOM 841 N N . GLU A 1 110 ? -21.928 0.822 22.169 1.00 75.25 110 GLU A N 1
ATOM 842 C CA . GLU A 1 110 ? -20.522 0.799 22.575 1.00 75.25 110 GLU A CA 1
ATOM 843 C C . GLU A 1 110 ? -19.696 0.040 21.525 1.00 75.25 110 GLU A C 1
ATOM 845 O O . GLU A 1 110 ? -20.162 -0.951 20.953 1.00 75.25 110 GLU A O 1
ATOM 850 N N . ALA A 1 111 ? -18.506 0.563 21.216 1.00 64.81 111 ALA A N 1
ATOM 851 C CA . ALA A 1 111 ? -17.562 -0.103 20.326 1.00 64.81 111 ALA A CA 1
ATOM 852 C C . ALA A 1 111 ? -17.131 -1.435 20.962 1.00 64.81 111 ALA A C 1
ATOM 854 O O . ALA A 1 111 ? -16.865 -1.475 22.163 1.00 64.81 111 ALA A O 1
ATOM 855 N N . MET A 1 112 ? -17.141 -2.509 20.165 1.00 55.41 112 MET A N 1
ATOM 856 C CA . MET A 1 112 ? -16.778 -3.866 20.598 1.00 55.41 112 MET A CA 1
ATOM 857 C C . MET A 1 112 ? -15.283 -4.117 20.475 1.00 55.41 112 MET A C 1
ATOM 859 O O . MET A 1 112 ? -14.719 -3.695 19.441 1.00 55.41 112 MET A O 1
#

Organism: NCBI:txid245187

Sequence (112 aa):
MPHWVQTLGGIFSIMVLVPNWASAGYALMTLNGAWHSVRDDATLRVMPVAAVFYGLSTFEGSLHEIRPVDALSHNTDRTSGHDHSGAMGWVAMITCGAIYALTPMLWRREAM

Secondary structure (DSSP, 8-state):
--HHHHHHHHHHHHHTHHHHHHHHHHHHHTTTTTTTGGGT-HHHHHHHHHHHHHHHHHHHHHHHTSHHHHHHHTTSHHHHHHHHIIIIIIIIHHHHHHHHHHHHHHTT----

pLDDT: mean 87.46, std 5.9, range [55.41, 94.12]

Radius of gyration: 17.66 Å; chains: 1; bounding box: 38×24×52 Å

InterPro domains:
  IPR000883 Cytochrome c oxidase subunit I [PF00115] (1-109)
  IPR036927 Cytochrome c oxidase-like, subunit I superfamily [G3DSA:1.20.210.10] (1-112)
  IPR036927 Cytochrome c oxidase-like, subunit I superfamily [SSF81442] (1-110)

Foldseek 3Di:
DDPVVLVVQLVVLLVVLVVQVVVLVVQVVVCVVVVVVCVVAPLSVLSNQLSVLSNVLSVVRSVCSPVVNVVVPPPDCNVVVSVCSNVVRHVVSNVVSVCLVCVCVVVVHDRD